Protein AF-A0A225UY11-F1 (afdb_monomer)

Secondary structure (DSSP, 8-state):
-PPTT--TT-EEEESSS-EEEEEEE-SSSEEEE-----SS---SEEEGGGEEE---PPPP----------------PPPP--------TT----S---EEEEEE-SSSSPEEEEEE-

Radius of gyration: 26.61 Å; Cα contacts (8 Å, |Δi|>4): 126; chains: 1; bounding box: 57×40×58 Å

Foldseek 3Di:
DADPQDDAQFWKDAVPPDIWGFHADDDSFWTFTDDDPDPDDDDRIDTCVRIDRDDPPDPPPPPPDPPPPPVPPPCPPDPDPPPDPPPDVPDDDDPDFPDWDWDQDPVDRDIDIDTRD

Nearest PDB structures (foldseek):
  8a3w-assembly1_K  TM=7.717E-01  e=2.836E-01  Leishmania major strain Friedlin
  8rxx-assembly1_LK  TM=7.306E-01  e=4.056E-01  Leishmania major strain Friedlin
  8a98-assembly1_K  TM=7.702E-01  e=6.936E-01  Leishmania major strain Friedlin
  8c3a-assembly2_BH  TM=6.765E-01  e=3.195E-01  Candida albicans
  5t5h-assembly1_P  TM=7.107E-01  e=7.362E-01  Trypanosoma cruzi

Structure (mmCIF, N/CA/C/O backbone):
data_AF-A0A225UY11-F1
#
_entry.id   AF-A0A225UY11-F1
#
loop_
_atom_site.group_PDB
_atom_site.id
_atom_site.type_symbol
_atom_site.label_atom_id
_atom_site.label_alt_id
_atom_site.label_comp_id
_atom_site.label_asym_id
_atom_site.label_entity_id
_atom_site.label_seq_id
_atom_site.pdbx_PDB_ins_code
_atom_site.Cartn_x
_atom_site.Cartn_y
_atom_site.Cartn_z
_atom_site.occupancy
_atom_site.B_iso_or_equiv
_atom_site.auth_seq_id
_atom_site.auth_comp_id
_atom_site.auth_asym_id
_atom_site.auth_atom_id
_atom_site.pdbx_PDB_model_num
ATOM 1 N N . ARG A 1 1 ? 8.018 -20.037 -5.633 1.00 60.44 1 ARG A N 1
ATOM 2 C CA . ARG A 1 1 ? 8.402 -19.239 -6.817 1.00 60.44 1 ARG A CA 1
ATOM 3 C C . ARG A 1 1 ? 7.715 -17.881 -6.747 1.00 60.44 1 ARG A C 1
ATOM 5 O O . ARG A 1 1 ? 6.495 -17.816 -6.863 1.00 60.44 1 ARG A O 1
ATOM 12 N N . VAL A 1 2 ? 8.502 -16.811 -6.608 1.00 62.44 2 VAL A N 1
ATOM 13 C CA . VAL A 1 2 ? 8.013 -15.428 -6.530 1.00 62.44 2 VAL A CA 1
AT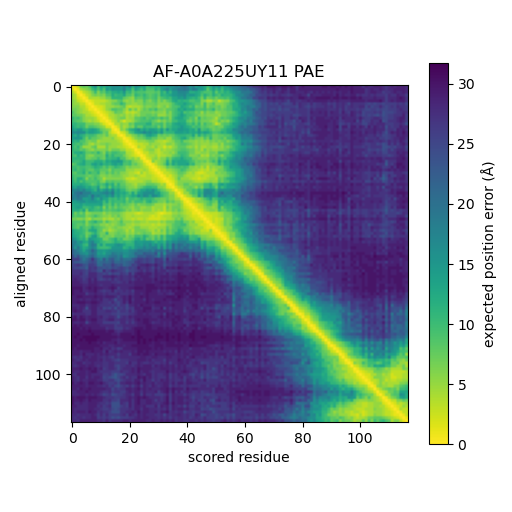OM 14 C C . VAL A 1 2 ? 7.251 -15.071 -7.811 1.00 62.44 2 VAL A C 1
ATOM 16 O O . VAL A 1 2 ? 7.686 -15.401 -8.916 1.00 62.44 2 VAL A O 1
ATOM 19 N N . LYS A 1 3 ? 6.096 -14.410 -7.669 1.00 65.88 3 LYS A N 1
ATOM 20 C CA . LYS A 1 3 ? 5.251 -13.979 -8.794 1.00 65.88 3 LYS A CA 1
ATOM 21 C C . LYS A 1 3 ? 6.043 -13.073 -9.751 1.00 65.88 3 LYS A C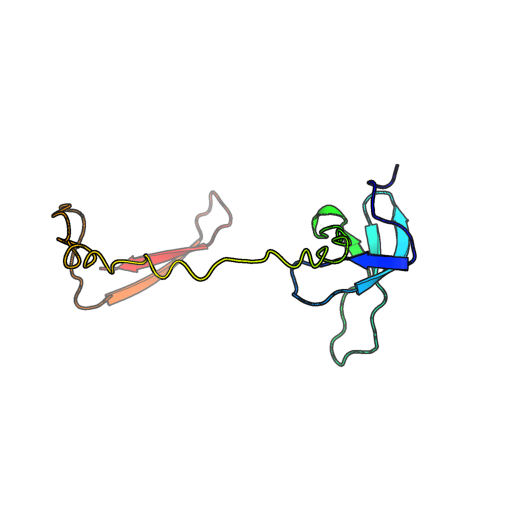 1
ATOM 23 O O . LYS A 1 3 ? 6.750 -12.168 -9.308 1.00 65.88 3 LYS A O 1
ATOM 28 N N . ALA A 1 4 ? 5.901 -13.288 -11.061 1.00 67.19 4 ALA A N 1
ATOM 29 C CA . ALA A 1 4 ? 6.600 -12.503 -12.080 1.00 67.19 4 ALA A CA 1
ATOM 30 C C . ALA A 1 4 ? 6.341 -10.990 -11.907 1.00 67.19 4 ALA A C 1
ATOM 32 O O . ALA A 1 4 ? 5.202 -10.565 -11.700 1.00 67.19 4 ALA A O 1
ATOM 33 N N . GLY A 1 5 ? 7.406 -10.181 -11.971 1.00 70.06 5 GLY A N 1
ATOM 34 C CA . GLY A 1 5 ? 7.345 -8.721 -11.809 1.00 70.06 5 GLY A CA 1
ATOM 35 C C . GLY A 1 5 ? 7.700 -8.188 -10.413 1.00 70.06 5 GLY A C 1
ATOM 36 O O . GLY A 1 5 ? 7.792 -6.971 -10.248 1.00 70.06 5 GLY A O 1
ATOM 37 N N . PHE A 1 6 ? 7.955 -9.063 -9.436 1.00 70.94 6 PHE A N 1
ATOM 38 C CA . PHE A 1 6 ? 8.360 -8.699 -8.076 1.00 70.94 6 PHE A CA 1
ATOM 39 C C . PHE A 1 6 ? 9.830 -9.067 -7.843 1.00 70.94 6 PHE A C 1
ATOM 41 O O . PHE A 1 6 ? 10.148 -10.136 -7.339 1.00 70.94 6 PHE A O 1
ATOM 48 N N . GLU A 1 7 ? 10.733 -8.167 -8.229 1.00 79.19 7 GLU A N 1
ATOM 49 C CA . GLU A 1 7 ? 12.184 -8.328 -8.064 1.00 79.19 7 GLU A CA 1
ATOM 50 C C . GLU A 1 7 ? 12.754 -7.191 -7.213 1.00 79.19 7 GLU A C 1
ATOM 52 O O . GLU A 1 7 ? 12.227 -6.071 -7.204 1.00 79.19 7 GLU A O 1
ATOM 57 N N . LYS A 1 8 ? 13.861 -7.464 -6.517 1.00 77.50 8 LYS A N 1
ATOM 58 C CA . LYS A 1 8 ? 14.600 -6.452 -5.756 1.00 77.50 8 LYS A CA 1
ATOM 59 C C . LYS A 1 8 ? 14.913 -5.248 -6.654 1.00 77.50 8 LYS A C 1
ATOM 61 O O . LYS A 1 8 ? 15.413 -5.401 -7.762 1.00 77.50 8 LYS A O 1
ATOM 66 N N . GLY A 1 9 ? 14.592 -4.041 -6.186 1.00 75.25 9 GLY A N 1
ATOM 67 C CA . GLY A 1 9 ? 14.798 -2.800 -6.940 1.00 75.25 9 GLY A CA 1
ATOM 68 C C . GLY A 1 9 ? 13.656 -2.381 -7.878 1.00 75.25 9 GLY A C 1
ATOM 69 O O . GLY A 1 9 ? 13.647 -1.224 -8.307 1.00 75.25 9 GLY A O 1
ATOM 70 N N . LYS A 1 10 ? 12.651 -3.230 -8.148 1.00 74.75 10 LYS A N 1
ATOM 71 C CA . LYS A 1 10 ? 11.471 -2.817 -8.930 1.00 74.75 10 LYS A CA 1
ATOM 72 C C . LYS A 1 10 ? 10.574 -1.864 -8.141 1.00 74.75 10 LYS A C 1
ATOM 74 O O . LYS A 1 10 ? 10.491 -1.901 -6.910 1.00 74.75 10 LYS A O 1
ATOM 79 N N . SER A 1 11 ? 9.919 -0.975 -8.887 1.00 72.06 11 SER A N 1
ATOM 80 C CA . SER A 1 11 ? 8.975 0.009 -8.353 1.00 72.06 11 SER A CA 1
ATOM 81 C C . SER A 1 11 ? 7.561 -0.549 -8.414 1.00 72.06 11 SER A C 1
ATOM 83 O O . SER A 1 11 ? 7.166 -1.094 -9.439 1.00 72.06 11 SER A O 1
ATOM 85 N N . ILE A 1 12 ? 6.795 -0.409 -7.341 1.00 73.75 12 ILE A N 1
ATOM 86 C CA . ILE A 1 12 ? 5.483 -1.040 -7.192 1.00 73.75 12 ILE A CA 1
ATOM 87 C C . ILE A 1 12 ? 4.507 -0.056 -6.552 1.00 73.75 12 ILE A C 1
ATOM 89 O O . ILE A 1 12 ? 4.903 0.779 -5.733 1.00 73.75 12 ILE A O 1
ATOM 93 N N . TRP A 1 13 ? 3.233 -0.168 -6.929 1.00 72.44 13 TRP A N 1
ATOM 94 C CA . TRP A 1 13 ? 2.141 0.569 -6.305 1.00 72.44 13 TRP A CA 1
ATOM 95 C C . TRP A 1 13 ? 1.506 -0.252 -5.186 1.00 72.44 13 TRP A C 1
ATOM 97 O O . TRP A 1 13 ? 1.163 -1.423 -5.364 1.00 72.44 13 TRP A O 1
ATOM 107 N N . LEU A 1 14 ? 1.333 0.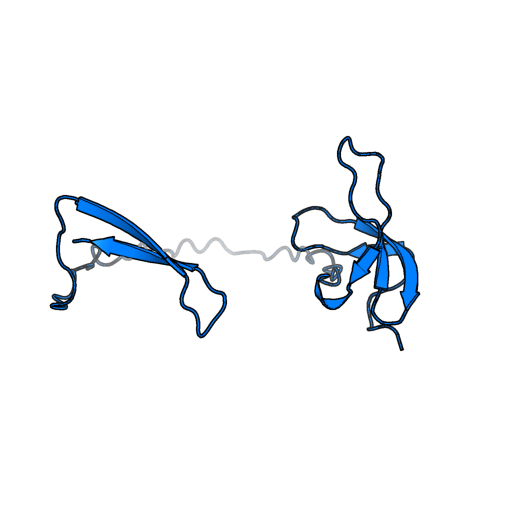392 -4.036 1.00 70.81 14 LEU A N 1
ATOM 108 C CA . LEU A 1 14 ? 0.347 -0.022 -3.046 1.00 70.81 14 LEU A CA 1
ATOM 109 C C . LEU A 1 14 ? -0.983 0.656 -3.415 1.00 70.81 14 LEU A C 1
ATOM 111 O O . LEU A 1 14 ? -0.987 1.586 -4.209 1.00 70.81 14 LEU A O 1
ATOM 115 N N . TYR A 1 15 ? -2.108 0.244 -2.833 1.00 60.59 15 TYR A N 1
ATOM 116 C CA . TYR A 1 15 ? -3.400 0.938 -2.996 1.00 60.59 15 TYR A CA 1
ATOM 117 C C . TYR A 1 15 ? -3.344 2.453 -2.672 1.00 60.59 15 TYR A C 1
ATOM 119 O O . TYR A 1 15 ? -4.205 3.225 -3.071 1.00 60.59 15 TYR A O 1
ATOM 127 N N . ILE A 1 16 ? -2.293 2.892 -1.977 1.00 64.00 16 ILE A N 1
ATOM 128 C CA . ILE A 1 16 ? -1.955 4.300 -1.771 1.00 64.00 16 ILE A CA 1
ATOM 129 C C . ILE A 1 16 ? -1.260 4.830 -3.039 1.00 64.00 16 ILE A C 1
ATOM 131 O O . ILE A 1 16 ? -0.321 4.175 -3.495 1.00 64.00 16 ILE A O 1
ATOM 135 N N . PRO A 1 17 ? -1.604 6.027 -3.558 1.00 56.84 17 PRO A N 1
ATOM 136 C CA . PRO A 1 17 ? -1.029 6.628 -4.773 1.00 56.84 17 PRO A CA 1
ATOM 137 C C . PRO A 1 17 ? 0.443 7.064 -4.620 1.00 56.84 17 PRO A C 1
ATOM 139 O O . PRO A 1 17 ? 0.894 8.045 -5.205 1.00 56.84 17 PRO A O 1
ATOM 142 N N . LYS A 1 18 ? 1.246 6.317 -3.863 1.00 68.06 18 LYS A N 1
ATOM 143 C CA . LYS A 1 18 ? 2.679 6.508 -3.689 1.00 68.06 18 LYS A CA 1
ATOM 144 C C . LYS A 1 18 ? 3.406 5.251 -4.159 1.00 68.06 18 LYS A C 1
ATOM 146 O O . LYS A 1 18 ? 3.113 4.143 -3.715 1.00 68.06 18 LYS A O 1
ATOM 151 N N . ALA A 1 19 ? 4.355 5.430 -5.073 1.00 68.56 19 ALA A N 1
ATOM 152 C CA . ALA A 1 19 ? 5.198 4.348 -5.565 1.00 68.56 19 ALA A CA 1
ATOM 153 C C . ALA A 1 19 ? 6.338 4.061 -4.579 1.00 68.56 19 ALA A C 1
ATOM 155 O O . ALA A 1 19 ? 6.937 4.981 -4.017 1.00 68.56 19 ALA A O 1
ATOM 156 N N . PHE A 1 20 ? 6.678 2.785 -4.412 1.00 74.19 20 PHE A N 1
ATOM 157 C CA . PHE A 1 20 ? 7.762 2.351 -3.533 1.00 74.19 20 PHE A CA 1
ATOM 158 C C . PHE A 1 20 ? 8.704 1.379 -4.237 1.00 74.19 20 PHE A C 1
ATOM 160 O O . PHE A 1 20 ? 8.324 0.741 -5.215 1.00 74.19 20 PHE A O 1
ATOM 167 N N . ARG A 1 21 ? 9.934 1.258 -3.725 1.00 77.75 21 ARG A N 1
ATOM 168 C CA . ARG A 1 21 ? 10.933 0.298 -4.217 1.00 77.75 21 ARG A CA 1
ATOM 169 C C . ARG A 1 21 ? 11.015 -0.913 -3.291 1.00 77.75 21 ARG A C 1
ATOM 171 O O . ARG A 1 21 ? 10.995 -0.742 -2.069 1.00 77.75 21 ARG A O 1
ATOM 178 N N . ILE A 1 22 ? 11.128 -2.106 -3.873 1.00 80.62 22 ILE A N 1
ATOM 179 C CA . ILE A 1 22 ? 11.406 -3.337 -3.120 1.00 80.62 22 ILE A CA 1
ATOM 180 C C . ILE A 1 22 ? 12.858 -3.316 -2.652 1.00 80.62 22 ILE A C 1
ATOM 182 O O . ILE A 1 22 ? 13.766 -3.109 -3.460 1.00 80.62 22 ILE A O 1
ATOM 186 N N . GLU A 1 23 ? 13.069 -3.555 -1.363 1.00 79.12 23 GLU A N 1
ATOM 187 C CA . GLU A 1 23 ? 14.399 -3.666 -0.772 1.00 79.12 23 GLU A CA 1
ATOM 188 C C . GLU A 1 23 ? 14.818 -5.127 -0.592 1.00 79.12 23 GLU A C 1
ATOM 190 O O . GLU A 1 23 ? 15.914 -5.511 -0.999 1.00 79.12 23 GLU A O 1
ATOM 195 N N . GLU A 1 24 ? 13.931 -5.943 -0.029 1.00 79.56 24 GLU A N 1
ATOM 196 C CA . GLU A 1 24 ? 14.194 -7.347 0.279 1.00 79.56 24 GLU A CA 1
ATOM 197 C C . GLU A 1 24 ? 12.930 -8.182 0.060 1.00 79.56 24 GLU A C 1
ATOM 199 O O . GLU A 1 24 ? 11.814 -7.702 0.266 1.00 79.56 24 GLU A O 1
ATOM 204 N N . ILE A 1 25 ? 13.099 -9.422 -0.391 1.00 76.19 25 ILE A N 1
ATOM 205 C CA . ILE A 1 25 ? 12.016 -10.391 -0.574 1.00 76.19 25 ILE A CA 1
ATOM 206 C C . ILE A 1 25 ? 12.329 -11.541 0.373 1.00 76.19 25 ILE A C 1
ATOM 208 O O . ILE A 1 25 ? 13.395 -12.136 0.257 1.00 76.19 25 ILE A O 1
ATOM 212 N N . TRP A 1 26 ? 11.436 -11.806 1.325 1.00 70.56 26 TRP A N 1
ATOM 213 C CA . TRP A 1 26 ? 11.637 -12.871 2.311 1.00 70.56 26 TRP A CA 1
ATOM 214 C C . TRP A 1 26 ? 11.028 -14.192 1.842 1.00 70.56 26 TRP A C 1
ATOM 216 O O . TRP A 1 26 ? 11.605 -15.252 2.043 1.00 70.56 26 TRP A O 1
ATOM 226 N N . ASP A 1 27 ? 9.858 -14.117 1.209 1.00 74.25 27 ASP A N 1
ATOM 227 C CA . ASP A 1 27 ? 9.084 -15.274 0.766 1.00 74.25 27 ASP A CA 1
ATOM 228 C C . ASP A 1 27 ? 8.302 -14.922 -0.509 1.00 74.25 27 ASP A C 1
ATOM 230 O O . ASP A 1 27 ? 8.184 -13.747 -0.874 1.00 74.25 27 ASP A O 1
ATOM 234 N N . ASP A 1 28 ? 7.694 -15.920 -1.145 1.00 74.81 28 ASP A N 1
ATOM 235 C CA . ASP A 1 28 ? 6.838 -15.785 -2.328 1.00 74.81 28 ASP A CA 1
ATOM 236 C C . ASP A 1 28 ? 5.655 -14.818 -2.129 1.00 74.81 28 ASP A C 1
ATOM 238 O O . ASP A 1 28 ? 5.034 -14.390 -3.106 1.00 74.81 28 ASP A O 1
ATOM 242 N N . PHE A 1 29 ? 5.349 -14.455 -0.876 1.00 71.50 29 PHE A N 1
ATOM 243 C CA . PHE A 1 29 ? 4.200 -13.636 -0.490 1.00 71.50 29 PHE A CA 1
ATOM 244 C C . PHE A 1 29 ? 4.545 -12.344 0.257 1.00 71.50 29 PHE A C 1
ATOM 246 O O . PHE A 1 29 ? 3.690 -11.456 0.335 1.00 71.50 29 PHE A O 1
ATOM 253 N N . ARG A 1 30 ? 5.757 -12.204 0.811 1.00 79.31 30 ARG A N 1
ATOM 254 C CA . ARG A 1 30 ? 6.131 -11.077 1.683 1.00 79.31 30 ARG A CA 1
ATOM 255 C C . ARG A 1 30 ? 7.362 -10.350 1.163 1.00 79.31 30 ARG A C 1
ATOM 257 O O . ARG A 1 30 ? 8.427 -10.944 1.004 1.00 79.31 30 ARG A O 1
ATOM 264 N N . LEU A 1 31 ? 7.225 -9.036 0.988 1.00 82.38 31 LEU A N 1
ATOM 265 C CA . LEU A 1 31 ? 8.341 -8.162 0.635 1.00 82.38 31 LEU A CA 1
ATOM 266 C C . LEU A 1 31 ? 8.542 -7.050 1.659 1.00 82.38 31 LEU A C 1
ATOM 268 O O . LEU A 1 31 ? 7.574 -6.532 2.225 1.00 82.38 31 LEU A O 1
ATOM 272 N N . ARG A 1 32 ? 9.806 -6.660 1.839 1.00 81.62 32 ARG A N 1
ATOM 273 C CA . ARG A 1 32 ? 10.222 -5.462 2.558 1.00 81.62 32 ARG A CA 1
ATOM 274 C C . ARG A 1 32 ? 10.311 -4.284 1.599 1.00 81.62 32 ARG A C 1
ATOM 276 O O . ARG A 1 32 ? 11.018 -4.307 0.586 1.00 81.62 32 ARG A O 1
ATOM 283 N N . ARG A 1 33 ? 9.573 -3.233 1.922 1.00 80.81 33 ARG A N 1
ATOM 284 C CA . ARG A 1 33 ? 9.511 -1.989 1.164 1.00 80.81 33 ARG A CA 1
ATOM 285 C C . ARG A 1 33 ? 10.535 -1.004 1.706 1.00 80.81 33 ARG A C 1
ATOM 287 O O . ARG A 1 33 ? 10.600 -0.801 2.914 1.00 80.81 33 ARG A O 1
ATOM 294 N N . LYS A 1 34 ? 11.244 -0.298 0.822 1.00 79.19 34 LYS A N 1
ATOM 295 C CA . LYS A 1 34 ? 12.111 0.807 1.241 1.00 79.19 34 LYS A CA 1
ATOM 296 C C . LYS A 1 34 ? 11.251 1.963 1.763 1.00 79.19 34 LYS A C 1
ATOM 298 O O . LYS A 1 34 ? 10.583 2.646 0.981 1.00 79.19 34 LYS A O 1
ATOM 303 N N . VAL A 1 35 ? 11.247 2.171 3.076 1.00 72.06 35 VAL A N 1
ATOM 304 C CA . VAL A 1 35 ? 10.583 3.305 3.731 1.00 72.06 35 VAL A CA 1
ATOM 305 C C . VAL A 1 35 ? 11.602 4.441 3.818 1.00 72.06 35 VAL A C 1
ATOM 307 O O . VAL A 1 35 ? 12.654 4.287 4.427 1.00 72.06 35 VAL A O 1
ATOM 310 N N . LYS A 1 36 ? 11.330 5.577 3.163 1.00 69.75 36 LYS A N 1
ATOM 311 C CA . LYS A 1 36 ? 12.041 6.819 3.506 1.00 69.75 36 LYS A CA 1
ATOM 312 C C . LYS A 1 36 ? 11.550 7.237 4.887 1.00 69.75 36 LYS A C 1
ATOM 314 O O . LYS A 1 36 ? 10.345 7.121 5.111 1.00 69.75 36 LYS A O 1
ATOM 319 N N . ALA A 1 37 ? 12.444 7.693 5.768 1.00 60.72 37 ALA A N 1
ATOM 320 C CA . ALA A 1 37 ? 12.067 8.248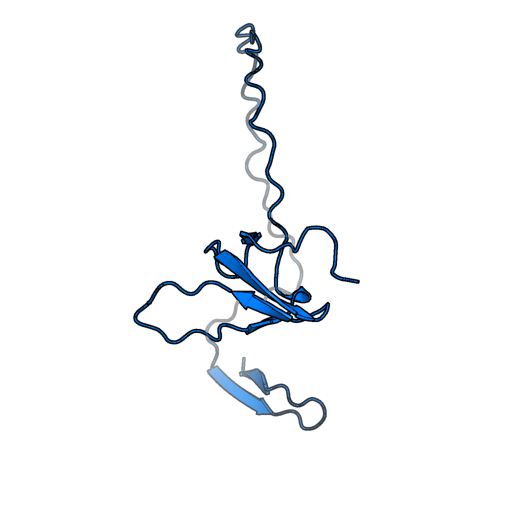 7.066 1.00 60.72 37 ALA A CA 1
ATOM 321 C C . ALA A 1 37 ? 10.954 9.277 6.835 1.00 60.72 37 ALA A C 1
ATOM 323 O O . ALA A 1 37 ? 11.156 10.298 6.186 1.00 60.72 37 ALA A O 1
ATOM 324 N N . THR A 1 38 ? 9.745 8.885 7.205 1.00 63.78 38 THR A N 1
ATOM 325 C CA . THR A 1 38 ? 8.535 9.691 7.114 1.00 63.78 38 THR A CA 1
ATOM 326 C C . THR A 1 38 ? 8.076 9.830 8.554 1.00 63.78 38 THR A C 1
ATOM 328 O O . THR A 1 38 ? 8.268 8.894 9.330 1.00 63.78 38 THR A O 1
ATOM 331 N N . ASP A 1 39 ? 7.433 10.940 8.895 1.00 68.75 39 ASP A N 1
ATOM 332 C CA . ASP A 1 39 ? 6.967 11.230 10.262 1.00 68.75 39 ASP A CA 1
ATOM 333 C C . ASP A 1 39 ? 5.928 10.215 10.789 1.00 68.75 39 ASP A C 1
ATOM 335 O O . ASP A 1 39 ? 5.526 10.251 11.948 1.00 68.75 39 ASP A O 1
ATOM 339 N N . TYR A 1 40 ? 5.523 9.260 9.945 1.00 64.56 40 TYR A N 1
ATOM 340 C CA . TYR A 1 40 ? 4.659 8.138 10.275 1.00 64.56 40 TYR A CA 1
ATOM 341 C C . TYR A 1 40 ? 5.417 6.812 10.166 1.00 64.56 40 TYR A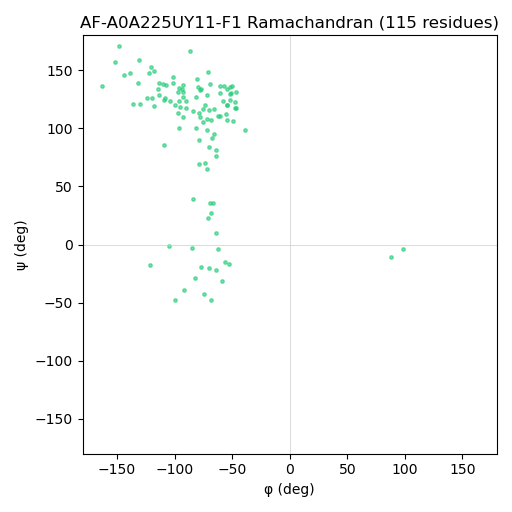 C 1
ATOM 343 O O . TYR A 1 40 ? 5.999 6.491 9.124 1.00 64.56 40 TYR A O 1
ATOM 351 N N . SER A 1 41 ? 5.340 5.999 11.222 1.00 69.00 41 SER A N 1
ATOM 352 C CA . SER A 1 41 ? 5.823 4.617 11.200 1.00 69.00 41 SER A CA 1
ATOM 353 C C . SER A 1 41 ? 4.910 3.770 10.316 1.00 69.00 41 SER A C 1
ATOM 355 O O . SER A 1 41 ? 3.723 3.602 10.598 1.00 69.00 41 SER A O 1
ATOM 357 N N . VAL A 1 42 ? 5.452 3.245 9.217 1.00 71.00 42 VAL A N 1
ATOM 358 C CA . VAL A 1 42 ? 4.715 2.372 8.299 1.00 71.00 42 VAL A CA 1
ATOM 359 C C . VAL A 1 42 ? 5.333 0.989 8.342 1.00 71.00 42 VAL A C 1
ATOM 361 O O . VAL A 1 42 ? 6.552 0.865 8.234 1.00 71.00 42 VAL A O 1
ATOM 364 N N . ASN A 1 43 ? 4.497 -0.050 8.436 1.00 76.56 43 ASN A N 1
ATOM 365 C CA . ASN A 1 43 ? 4.975 -1.428 8.418 1.00 76.56 43 ASN A CA 1
ATOM 366 C C . ASN A 1 43 ? 5.826 -1.671 7.153 1.00 76.56 43 ASN A C 1
ATOM 368 O O . ASN A 1 43 ? 5.323 -1.484 6.036 1.00 76.56 43 ASN A O 1
ATOM 372 N N . PRO A 1 44 ? 7.106 -2.056 7.301 1.00 77.75 44 PRO A N 1
ATOM 373 C CA . PRO A 1 44 ? 7.978 -2.289 6.159 1.00 77.75 44 PRO A CA 1
ATOM 374 C C . PRO A 1 44 ? 7.581 -3.550 5.379 1.00 77.75 44 PRO A C 1
ATOM 376 O O . PRO A 1 44 ? 7.924 -3.654 4.202 1.00 77.75 44 PRO A O 1
ATOM 379 N N . TRP A 1 45 ? 6.829 -4.473 5.990 1.00 82.19 45 TRP A N 1
ATOM 380 C CA . TRP A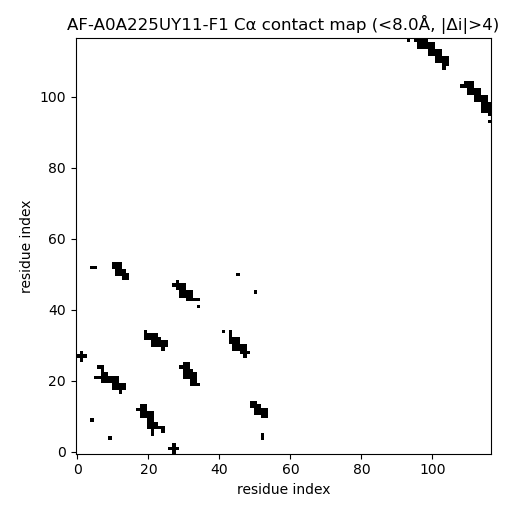 1 45 ? 6.399 -5.729 5.380 1.00 82.19 45 TRP A CA 1
ATOM 381 C C . TRP A 1 45 ? 5.029 -5.614 4.717 1.00 82.19 45 TRP A C 1
ATOM 383 O O . TRP A 1 45 ? 4.043 -5.223 5.344 1.00 82.19 45 TRP A O 1
ATOM 393 N N . VAL A 1 46 ? 4.951 -6.007 3.446 1.00 82.38 46 VAL A N 1
ATOM 394 C CA . VAL A 1 46 ? 3.714 -5.963 2.659 1.00 82.38 46 VAL A CA 1
ATOM 395 C C . VAL A 1 46 ? 3.487 -7.285 1.931 1.00 82.38 46 VAL A C 1
ATOM 397 O O . VAL A 1 46 ? 4.417 -7.879 1.385 1.00 82.38 46 VAL A O 1
ATOM 400 N N . HIS A 1 47 ? 2.227 -7.728 1.913 1.00 83.56 47 HIS A N 1
ATOM 401 C CA . HIS A 1 47 ? 1.799 -8.908 1.167 1.00 83.56 47 HIS A CA 1
ATOM 402 C C . HIS A 1 47 ? 1.674 -8.609 -0.334 1.00 83.56 47 HIS A C 1
ATOM 404 O O . HIS A 1 47 ? 1.038 -7.621 -0.713 1.00 83.56 47 HIS A O 1
ATOM 410 N N . ILE A 1 48 ? 2.201 -9.488 -1.188 1.00 76.31 48 ILE A N 1
ATOM 411 C CA . ILE A 1 48 ? 2.248 -9.302 -2.650 1.00 76.31 48 ILE A CA 1
ATOM 412 C C . ILE A 1 48 ? 0.853 -9.122 -3.270 1.00 76.31 48 ILE A C 1
ATOM 414 O O . ILE A 1 48 ? 0.699 -8.337 -4.201 1.00 76.31 48 ILE A O 1
ATOM 418 N N . SER A 1 49 ? -0.200 -9.736 -2.718 1.00 78.19 49 SER A N 1
ATOM 419 C CA . SER A 1 49 ? -1.577 -9.545 -3.222 1.00 78.19 49 SER A CA 1
ATOM 420 C C . SER A 1 49 ? -2.115 -8.118 -3.079 1.00 78.19 49 SER A C 1
ATOM 422 O O . SER A 1 49 ? -3.044 -7.749 -3.789 1.00 78.19 49 SER A O 1
ATOM 424 N N . ARG A 1 50 ? -1.560 -7.310 -2.167 1.00 77.00 50 ARG A N 1
ATOM 425 C CA . ARG A 1 50 ? -1.957 -5.899 -1.992 1.00 77.00 50 ARG A CA 1
ATOM 426 C C . ARG A 1 50 ? -1.220 -4.961 -2.945 1.00 77.00 50 ARG A C 1
ATOM 428 O O . ARG A 1 50 ? -1.455 -3.754 -2.925 1.00 77.00 50 ARG A O 1
ATOM 435 N N . LEU A 1 51 ? -0.302 -5.504 -3.736 1.00 76.75 51 LEU A N 1
ATOM 436 C CA . LEU A 1 51 ? 0.595 -4.755 -4.590 1.00 76.75 51 LEU A CA 1
ATOM 437 C C . LEU A 1 51 ? 0.239 -4.967 -6.057 1.00 76.75 51 LEU A C 1
ATOM 439 O O . LEU A 1 51 ? -0.020 -6.089 -6.495 1.00 76.75 51 LEU A O 1
ATOM 443 N N . LYS A 1 52 ? 0.271 -3.883 -6.834 1.00 73.38 52 LYS A N 1
ATOM 444 C CA . LYS A 1 52 ? 0.124 -3.953 -8.289 1.00 73.38 52 LYS A CA 1
ATOM 445 C C . LYS A 1 52 ? 1.490 -3.763 -8.953 1.00 73.38 52 LYS A C 1
ATOM 447 O O . LYS A 1 52 ? 2.139 -2.741 -8.690 1.00 73.38 52 LYS A O 1
ATOM 452 N N . PRO A 1 53 ? 1.947 -4.719 -9.790 1.00 68.88 53 PRO A N 1
ATOM 453 C CA . PRO A 1 53 ? 3.202 -4.568 -10.508 1.00 68.88 53 PRO A CA 1
ATOM 454 C C . PRO A 1 53 ? 3.097 -3.335 -11.401 1.00 68.88 53 PRO A C 1
ATOM 456 O O . PRO A 1 53 ? 2.114 -3.150 -12.122 1.00 68.88 53 PRO A O 1
ATOM 459 N N . ARG A 1 54 ? 4.096 -2.455 -11.323 1.00 66.06 54 ARG A N 1
ATOM 460 C CA . ARG A 1 54 ? 4.145 -1.292 -12.200 1.00 66.06 54 ARG A CA 1
ATOM 461 C C . ARG A 1 54 ? 4.570 -1.773 -13.578 1.00 66.06 54 ARG A C 1
ATOM 463 O O . ARG A 1 54 ? 5.741 -2.069 -13.799 1.00 66.06 54 ARG A O 1
ATOM 470 N N . VAL A 1 55 ? 3.615 -1.827 -14.496 1.00 63.75 55 VAL A N 1
ATOM 471 C CA . VAL A 1 55 ? 3.914 -1.938 -15.921 1.00 63.75 55 VAL A CA 1
ATOM 472 C C . VAL A 1 55 ? 4.616 -0.641 -16.313 1.00 63.75 55 VAL A C 1
ATOM 474 O O . VAL A 1 55 ? 4.065 0.451 -16.155 1.00 63.75 55 VAL A O 1
ATOM 477 N N . VAL A 1 56 ? 5.872 -0.746 -16.741 1.00 60.97 56 VAL A N 1
ATOM 478 C CA . VAL A 1 56 ? 6.541 0.364 -17.415 1.00 60.97 56 VAL A CA 1
ATOM 479 C C . VAL A 1 56 ? 5.874 0.445 -18.778 1.00 60.97 56 VAL A C 1
ATOM 481 O O . VAL A 1 56 ? 6.153 -0.369 -19.651 1.00 60.97 56 VAL A O 1
ATOM 484 N N . LEU A 1 57 ? 4.919 1.364 -18.924 1.00 59.81 57 LEU A N 1
ATOM 485 C CA . LEU A 1 57 ? 4.392 1.705 -20.237 1.00 59.81 57 LEU A CA 1
ATOM 486 C C . LEU A 1 57 ? 5.583 2.175 -21.078 1.00 59.81 57 LEU A C 1
ATOM 488 O O . LEU A 1 57 ? 6.302 3.092 -20.664 1.00 59.81 57 LEU A O 1
ATOM 492 N N . THR A 1 58 ? 5.818 1.530 -22.220 1.00 58.81 58 THR A N 1
ATOM 493 C CA . THR A 1 58 ? 6.727 2.055 -23.242 1.00 58.81 58 THR A CA 1
ATOM 494 C C . THR A 1 58 ? 6.288 3.486 -23.539 1.00 58.81 58 THR A C 1
ATOM 496 O O . THR A 1 58 ? 5.086 3.757 -23.600 1.00 58.81 58 THR A O 1
ATOM 499 N N . LYS A 1 59 ? 7.241 4.424 -23.634 1.00 62.19 59 LYS A N 1
ATOM 500 C CA . LYS A 1 59 ? 6.939 5.828 -23.955 1.00 62.19 59 LYS A CA 1
ATOM 501 C C . LYS A 1 59 ? 5.984 5.851 -2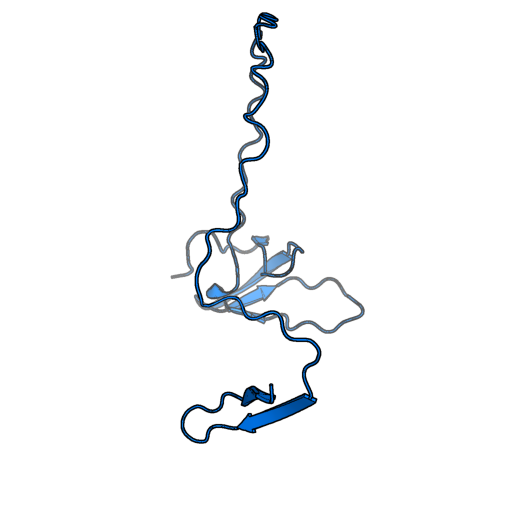5.151 1.00 62.19 59 LYS A C 1
ATOM 503 O O . LYS A 1 59 ? 6.237 5.131 -26.113 1.00 62.19 59 LYS A O 1
ATOM 508 N N . ARG A 1 60 ? 4.892 6.625 -25.056 1.00 59.84 60 ARG A N 1
ATOM 509 C CA . ARG A 1 60 ? 3.964 6.836 -26.177 1.00 59.84 60 ARG A CA 1
ATOM 510 C C . ARG A 1 60 ? 4.812 7.178 -27.399 1.00 59.84 60 ARG A C 1
ATOM 512 O O . ARG A 1 60 ? 5.547 8.160 -27.350 1.00 59.84 60 ARG A O 1
ATOM 519 N N . THR A 1 61 ? 4.764 6.343 -28.432 1.00 53.31 61 THR A N 1
ATOM 520 C CA . THR A 1 61 ? 5.341 6.692 -29.726 1.00 53.31 61 THR A CA 1
ATOM 521 C C . THR A 1 61 ? 4.593 7.934 -30.189 1.00 53.31 61 THR A C 1
ATOM 523 O O . THR A 1 61 ? 3.391 7.863 -30.437 1.00 53.31 61 THR A O 1
ATOM 526 N N . THR A 1 62 ? 5.268 9.081 -30.208 1.00 56.62 62 THR A N 1
ATOM 527 C CA . THR A 1 62 ? 4.752 10.305 -30.820 1.00 56.62 62 THR A CA 1
ATOM 528 C C . THR A 1 62 ? 4.759 10.068 -32.323 1.00 56.62 62 THR A C 1
ATOM 530 O O . THR A 1 62 ? 5.745 10.335 -32.997 1.00 56.62 62 THR A O 1
ATOM 533 N N . ILE A 1 63 ? 3.708 9.429 -32.825 1.00 63.50 63 ILE A N 1
ATOM 534 C CA . ILE A 1 63 ? 3.410 9.432 -34.250 1.00 63.50 63 ILE A CA 1
ATOM 535 C C . ILE A 1 63 ? 2.771 10.798 -34.477 1.00 63.50 63 ILE A C 1
ATOM 537 O O . ILE A 1 63 ? 1.694 11.060 -33.941 1.00 63.50 63 ILE A O 1
ATOM 541 N N . GLU A 1 64 ? 3.474 11.689 -35.171 1.00 62.47 64 GLU A N 1
ATOM 542 C CA . GLU A 1 64 ? 2.868 12.901 -35.718 1.00 62.47 64 GLU A CA 1
ATOM 543 C C . GLU A 1 64 ? 1.878 12.429 -36.783 1.00 62.47 64 GLU A C 1
ATOM 545 O O . GLU A 1 64 ? 2.254 12.045 -37.887 1.00 62.47 64 GLU A O 1
ATOM 550 N N . VAL A 1 65 ? 0.613 12.300 -36.386 1.00 64.81 65 VAL A N 1
ATOM 551 C CA . VAL A 1 65 ? -0.482 12.087 -37.324 1.00 64.81 65 VAL A CA 1
ATOM 552 C C . VAL A 1 65 ? -0.775 13.459 -37.909 1.00 64.81 65 VAL A C 1
ATOM 554 O O . VAL A 1 65 ? -1.196 14.350 -37.173 1.00 64.81 65 VAL A O 1
ATOM 557 N N . ASP A 1 66 ? -0.501 13.628 -39.200 1.00 63.41 66 ASP A N 1
ATOM 558 C CA . ASP A 1 66 ? -0.962 14.779 -39.970 1.00 63.41 66 ASP A CA 1
ATOM 559 C C . ASP A 1 66 ? -2.486 14.660 -40.078 1.00 63.41 66 ASP A C 1
ATOM 561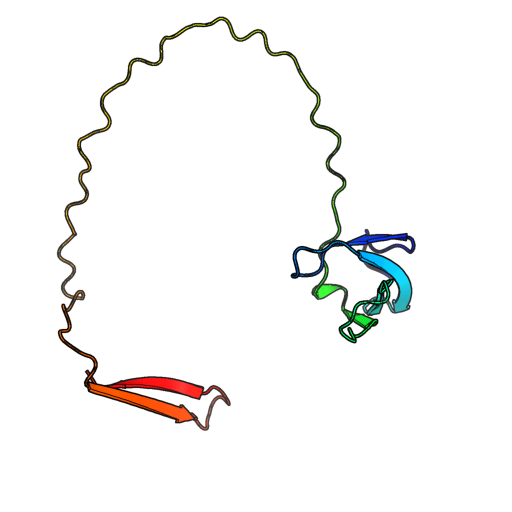 O O . ASP A 1 66 ? -3.021 13.901 -40.887 1.00 63.41 66 ASP A O 1
ATOM 565 N N . VAL A 1 67 ? -3.183 15.277 -39.125 1.00 62.31 67 VAL A N 1
ATOM 566 C CA . VAL A 1 67 ? -4.637 15.384 -39.153 1.00 62.31 67 VAL A CA 1
ATOM 567 C C . VAL A 1 67 ? -4.925 16.557 -40.071 1.00 62.31 67 VAL A C 1
ATOM 569 O O . VAL A 1 67 ? -4.792 17.710 -39.662 1.00 62.31 67 VAL A O 1
ATOM 572 N N . GLU A 1 68 ? -5.275 16.259 -41.322 1.00 63.47 68 GLU A N 1
ATOM 573 C CA . GLU A 1 68 ? -5.910 17.243 -42.190 1.00 63.47 68 GLU A CA 1
ATOM 574 C C . GLU A 1 68 ? -7.107 17.802 -41.415 1.00 63.47 68 GLU A C 1
ATOM 576 O O . GLU A 1 68 ? -7.914 17.043 -40.872 1.00 63.47 68 GLU A O 1
ATOM 581 N N . ASN A 1 69 ? -7.127 19.124 -41.260 1.00 58.47 69 ASN A N 1
ATOM 582 C CA . ASN A 1 69 ? -8.102 19.869 -40.475 1.00 58.47 69 ASN A CA 1
ATOM 583 C C . ASN A 1 69 ? -9.453 19.848 -41.210 1.00 58.47 69 ASN A C 1
ATOM 585 O O . ASN A 1 69 ? -9.897 20.859 -41.748 1.00 58.47 69 ASN A O 1
ATOM 589 N N . ASP A 1 70 ? -10.049 18.663 -41.339 1.00 61.88 70 ASP A N 1
ATOM 590 C CA . ASP A 1 70 ? -11.426 18.513 -41.772 1.00 61.88 70 ASP A CA 1
ATOM 591 C C . ASP A 1 70 ? -12.305 18.816 -40.563 1.00 61.88 70 ASP A C 1
ATOM 593 O O . ASP A 1 70 ? -12.639 17.958 -39.741 1.00 61.88 70 ASP A O 1
ATOM 597 N N . ASP A 1 71 ? -12.635 20.097 -40.451 1.00 59.19 71 ASP A N 1
ATOM 598 C CA . ASP A 1 71 ? -13.486 20.708 -39.432 1.00 59.19 71 ASP A CA 1
ATOM 599 C C . ASP A 1 71 ? -14.957 20.275 -39.565 1.00 59.19 71 ASP A C 1
ATOM 601 O O . ASP A 1 71 ? -15.867 20.990 -39.150 1.00 59.19 71 ASP A O 1
ATOM 605 N N . GLY A 1 72 ? -15.215 19.091 -40.123 1.00 61.09 72 GLY A N 1
ATOM 606 C CA . GLY A 1 72 ? -16.524 18.471 -40.292 1.00 61.09 72 GLY A CA 1
ATOM 607 C C . GLY A 1 72 ? -17.155 17.976 -38.988 1.00 61.09 72 GLY A C 1
ATOM 608 O O . GLY A 1 72 ? -18.027 17.108 -39.016 1.00 61.09 72 GLY A O 1
ATOM 609 N N . PHE A 1 73 ? -16.761 18.524 -37.835 1.00 60.06 73 PHE A N 1
ATOM 610 C CA . PHE A 1 73 ? -17.581 18.455 -36.630 1.00 60.06 73 PHE A CA 1
ATOM 611 C C . PHE A 1 73 ? -18.756 19.420 -36.800 1.00 60.06 73 PHE A C 1
ATOM 613 O O . PHE A 1 73 ? -18.840 20.450 -36.129 1.00 60.06 73 PHE A O 1
ATOM 620 N N . GLU A 1 74 ? -19.691 19.084 -37.693 1.00 65.06 74 GLU A N 1
ATOM 621 C CA . GLU A 1 74 ? -21.034 19.626 -37.564 1.00 65.06 74 GLU A CA 1
ATOM 622 C C . GLU A 1 74 ? -21.517 19.253 -36.166 1.00 65.06 74 GLU A C 1
ATOM 624 O O . GLU A 1 74 ? -21.700 18.080 -35.826 1.00 65.06 74 GLU A O 1
ATOM 629 N N . ALA A 1 75 ? -21.662 20.276 -35.330 1.00 61.75 75 ALA A N 1
ATOM 630 C CA . ALA A 1 75 ? -22.337 20.202 -34.057 1.00 61.75 75 ALA A CA 1
ATOM 631 C C . ALA A 1 75 ? -23.808 19.866 -34.325 1.00 61.75 75 ALA A C 1
ATOM 633 O O . ALA A 1 75 ? -24.679 20.732 -34.260 1.00 61.75 75 ALA A O 1
ATOM 634 N N . ALA A 1 76 ? -24.091 18.602 -34.647 1.00 67.38 76 ALA A N 1
ATOM 635 C CA . ALA A 1 76 ? -25.414 18.046 -34.486 1.00 67.38 76 ALA A CA 1
ATOM 636 C C . ALA A 1 76 ? -25.768 18.298 -33.022 1.00 67.38 76 ALA A C 1
ATOM 638 O O . ALA A 1 76 ? -25.146 17.726 -32.122 1.00 67.38 76 ALA A O 1
ATOM 639 N N . LEU A 1 77 ? -26.673 19.255 -32.800 1.00 64.75 77 LEU A N 1
ATOM 640 C CA . LEU A 1 77 ? -27.172 19.607 -31.481 1.00 64.75 77 LEU A CA 1
ATOM 641 C C . LEU A 1 77 ? -27.505 18.292 -30.781 1.00 64.75 77 LEU A C 1
ATOM 643 O O . LEU A 1 77 ? -28.313 17.510 -31.290 1.00 64.75 77 LEU A O 1
ATOM 647 N N . LEU A 1 78 ? -26.814 18.011 -29.670 1.00 67.50 78 LEU A N 1
ATOM 648 C CA . LEU A 1 78 ? -27.170 16.876 -28.830 1.00 67.50 78 LEU A CA 1
ATOM 649 C C . LEU A 1 78 ? -28.677 16.983 -28.572 1.00 67.50 78 LEU A C 1
ATOM 651 O O . LEU A 1 78 ? -29.150 18.101 -28.341 1.00 67.50 78 LEU A O 1
ATOM 655 N N . PRO A 1 79 ? -29.440 15.878 -28.647 1.00 68.94 79 PRO A N 1
ATOM 656 C CA . PRO A 1 79 ? -30.848 15.933 -28.297 1.00 68.94 79 PRO A CA 1
ATOM 657 C C . PRO A 1 79 ? -30.961 16.588 -26.923 1.00 68.94 79 PRO A C 1
ATOM 659 O O . PRO A 1 79 ? -30.211 16.224 -26.012 1.00 68.94 79 PRO A O 1
ATOM 662 N N . GLU A 1 80 ? -31.839 17.586 -26.807 1.00 65.81 80 GLU A N 1
ATOM 663 C CA . GLU A 1 80 ? -32.108 18.251 -25.536 1.00 65.81 80 GLU A CA 1
ATOM 664 C C . GLU A 1 80 ? -32.331 17.178 -24.474 1.00 65.81 80 GLU A C 1
ATOM 666 O O . GLU A 1 80 ? -33.137 16.259 -24.657 1.00 65.81 80 GLU A O 1
ATOM 671 N N . ASP A 1 81 ? -31.49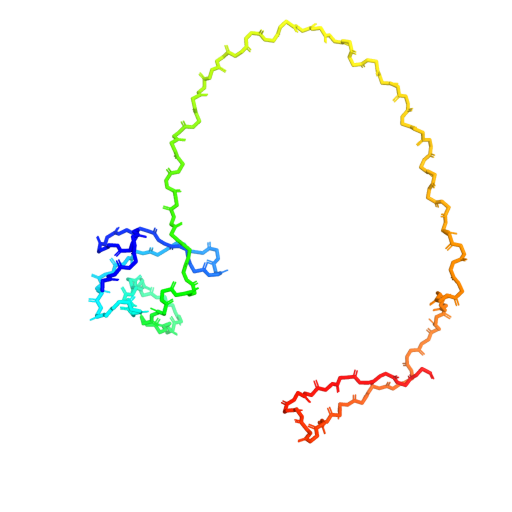9 17.265 -23.436 1.00 66.81 81 ASP A N 1
ATOM 672 C CA . ASP A 1 81 ? -31.283 16.273 -22.393 1.00 66.81 81 ASP A CA 1
ATOM 673 C C . ASP A 1 81 ? -32.600 15.595 -21.992 1.00 66.81 81 ASP A C 1
ATOM 675 O O . ASP A 1 81 ? -33.423 16.136 -21.253 1.00 66.81 81 ASP A O 1
ATOM 679 N N . SER A 1 82 ? -32.842 14.408 -22.552 1.00 67.12 82 SER A N 1
ATOM 680 C CA . SER A 1 82 ? -34.109 13.683 -22.422 1.00 67.12 82 SER A CA 1
ATOM 681 C C . SER A 1 82 ? -34.151 12.873 -21.127 1.00 67.12 82 SER A C 1
ATOM 683 O O . SER A 1 82 ? -34.644 11.744 -21.097 1.00 67.12 82 SER A O 1
ATOM 685 N N . TRP A 1 83 ? -33.627 13.436 -20.038 1.00 66.50 83 TRP A N 1
ATOM 686 C CA . TRP A 1 83 ? -33.682 12.831 -18.714 1.00 66.50 83 TRP A CA 1
ATOM 687 C C . TRP A 1 83 ? -35.065 13.054 -18.096 1.00 66.50 83 TRP A C 1
ATOM 689 O O . TRP A 1 83 ? -35.256 13.815 -17.149 1.00 66.50 83 TRP A O 1
ATOM 699 N N . GLN A 1 84 ? -36.074 12.386 -18.655 1.00 62.69 84 GLN A N 1
ATOM 700 C CA . GLN A 1 84 ? -37.341 12.217 -17.957 1.00 62.69 84 GLN A CA 1
ATOM 701 C C . GLN A 1 84 ? -37.103 11.190 -16.847 1.00 62.69 84 GLN A C 1
ATOM 703 O O . GLN A 1 84 ? -36.708 10.062 -17.160 1.00 62.69 84 GLN A O 1
ATOM 708 N N . PRO A 1 85 ? -37.312 11.531 -15.561 1.00 64.31 85 PRO A N 1
ATOM 709 C CA . PRO A 1 85 ? -37.215 10.538 -14.510 1.00 64.31 85 PRO A CA 1
ATOM 710 C C . PRO A 1 85 ? -38.304 9.507 -14.790 1.00 64.31 85 PRO A C 1
ATOM 712 O O . PRO A 1 85 ? -39.500 9.802 -14.718 1.00 64.31 85 PRO A O 1
ATOM 715 N N . GLY A 1 86 ? -37.893 8.299 -15.178 1.00 63.59 86 GLY A N 1
ATOM 716 C CA . GLY A 1 86 ? -38.814 7.181 -15.271 1.00 63.59 86 GLY A CA 1
ATOM 717 C C . GLY A 1 86 ? -39.496 7.056 -13.916 1.00 63.59 86 GLY A C 1
ATOM 718 O O . GLY A 1 86 ? -38.809 6.913 -12.908 1.00 63.59 86 GLY A O 1
ATOM 719 N N . ARG A 1 87 ? -40.829 7.171 -13.875 1.00 61.81 87 ARG A N 1
ATOM 720 C CA . ARG A 1 87 ? -41.619 6.902 -12.668 1.00 61.81 87 ARG A CA 1
ATOM 721 C C . ARG A 1 87 ? -41.456 5.423 -12.307 1.00 61.81 87 ARG A C 1
ATOM 723 O O . ARG A 1 87 ? -42.298 4.600 -12.653 1.00 61.81 87 ARG A O 1
ATOM 730 N N . SER A 1 88 ? -40.359 5.072 -11.648 1.00 62.56 88 SER A N 1
ATOM 731 C CA . SER A 1 88 ? -40.299 3.891 -10.805 1.00 62.56 88 SER A CA 1
ATOM 732 C C . SER A 1 88 ? -40.924 4.275 -9.467 1.00 62.56 88 SER A C 1
ATOM 734 O O . SER A 1 88 ? -40.555 5.273 -8.850 1.00 62.56 88 SER A O 1
ATOM 736 N N . ASN A 1 89 ? -41.899 3.483 -9.025 1.00 61.19 89 ASN A N 1
ATOM 737 C CA . ASN A 1 89 ? -42.634 3.649 -7.764 1.00 61.19 89 ASN A CA 1
ATOM 738 C C . ASN A 1 89 ? -41.758 3.501 -6.497 1.00 61.19 89 ASN A C 1
ATOM 740 O O . ASN A 1 89 ? -42.290 3.437 -5.393 1.00 61.19 89 ASN A O 1
ATOM 744 N N . ASP A 1 90 ? -40.434 3.450 -6.644 1.00 63.19 90 ASP A N 1
ATOM 745 C CA . ASP A 1 90 ? -39.480 3.141 -5.576 1.00 63.19 90 ASP A CA 1
ATOM 746 C C . ASP A 1 90 ? -38.740 4.397 -5.079 1.00 63.19 90 ASP A C 1
ATOM 748 O O . ASP A 1 90 ? -37.906 4.319 -4.176 1.00 63.19 90 ASP A O 1
ATOM 752 N N . VAL A 1 91 ? -39.019 5.562 -5.677 1.00 62.06 91 VAL A N 1
ATOM 753 C CA . VAL A 1 91 ? -38.429 6.846 -5.286 1.00 62.06 91 VAL A CA 1
ATOM 754 C C . VAL A 1 91 ? -39.396 7.559 -4.347 1.00 62.06 91 VAL A C 1
ATOM 756 O O . VAL A 1 91 ? -40.377 8.157 -4.780 1.00 62.06 91 VAL A O 1
ATOM 759 N N . ALA A 1 92 ? -39.122 7.475 -3.049 1.00 67.00 92 ALA A N 1
ATOM 760 C CA . ALA A 1 92 ? -39.833 8.232 -2.031 1.00 67.00 92 ALA A CA 1
ATOM 761 C C . ALA A 1 92 ? -39.000 9.457 -1.627 1.00 67.00 92 ALA A C 1
ATOM 763 O O . ALA A 1 92 ? -37.862 9.328 -1.169 1.00 67.00 92 ALA A O 1
ATOM 764 N N . GLU A 1 93 ? -39.569 10.646 -1.820 1.00 66.38 93 GLU A N 1
ATOM 765 C CA . GLU A 1 93 ? -39.020 11.901 -1.311 1.00 66.38 93 GLU A CA 1
ATOM 766 C C . GLU A 1 93 ? -39.223 11.928 0.211 1.00 66.38 93 GLU A C 1
ATOM 768 O O . GLU A 1 93 ? -40.349 12.017 0.694 1.00 66.38 93 GLU A O 1
ATOM 773 N N . MET A 1 94 ? -38.138 11.777 0.974 1.00 64.69 94 MET A N 1
ATOM 774 C CA . MET A 1 94 ? -38.175 11.790 2.441 1.00 64.69 94 MET A CA 1
ATOM 775 C C . MET A 1 94 ? -37.816 13.186 2.959 1.00 64.69 94 MET A C 1
ATOM 777 O O . MET A 1 94 ? -36.796 13.740 2.551 1.00 64.69 94 MET A O 1
ATOM 781 N N . GLU A 1 95 ? -38.608 13.737 3.882 1.00 69.00 95 GLU A N 1
ATOM 782 C CA . GLU A 1 95 ? -38.370 15.080 4.442 1.00 69.00 95 GLU A CA 1
ATOM 783 C C . GLU A 1 95 ? -37.198 15.116 5.433 1.00 69.00 95 GLU A C 1
ATOM 785 O O . GLU A 1 95 ? -36.384 16.041 5.405 1.00 69.00 95 GLU A O 1
ATOM 790 N N . LEU A 1 96 ? -37.093 14.118 6.319 1.00 68.00 96 LEU A N 1
ATOM 791 C CA . LEU A 1 96 ? -36.055 14.061 7.347 1.00 68.00 96 LEU A CA 1
ATOM 792 C C . LEU A 1 96 ? -35.925 12.643 7.916 1.00 68.00 96 LEU A C 1
ATOM 794 O O . LEU A 1 96 ? -36.918 12.000 8.235 1.00 68.00 96 LEU A O 1
ATOM 798 N N . ILE A 1 97 ? -34.692 12.171 8.094 1.00 72.75 97 ILE A N 1
ATOM 799 C CA . ILE A 1 97 ? -34.415 10.923 8.817 1.00 72.75 97 ILE A CA 1
ATOM 800 C C . ILE A 1 97 ? -34.597 11.205 10.311 1.00 72.75 97 ILE A C 1
ATOM 802 O O . ILE A 1 97 ? -33.841 12.008 10.860 1.00 72.75 97 ILE A O 1
ATOM 806 N N . GLN A 1 98 ? -35.563 10.544 10.955 1.00 73.06 98 GLN A N 1
ATOM 807 C CA . GLN A 1 98 ? -35.869 10.777 12.370 1.00 73.06 98 GLN A CA 1
ATOM 808 C C . GLN A 1 98 ? -34.746 10.293 13.281 1.00 73.06 98 GLN A C 1
ATOM 810 O O . GLN A 1 98 ? -34.299 11.037 14.147 1.00 73.06 98 GLN A O 1
ATOM 815 N N . ASP A 1 99 ? -34.266 9.067 13.061 1.00 74.25 99 ASP A N 1
ATOM 816 C CA . ASP A 1 99 ? -33.273 8.453 13.936 1.00 74.25 99 ASP A CA 1
ATOM 817 C C . ASP A 1 99 ? -32.382 7.439 13.216 1.00 74.25 99 ASP A C 1
ATOM 819 O O . ASP A 1 99 ? -32.707 6.870 12.171 1.00 74.25 99 ASP A O 1
ATOM 823 N N . VAL A 1 100 ? -31.206 7.210 13.801 1.00 81.62 100 VAL A N 1
ATOM 824 C CA . VAL A 1 100 ? -30.173 6.327 13.258 1.00 81.62 100 VAL A CA 1
ATOM 825 C C . VAL A 1 100 ? -29.703 5.362 14.334 1.00 81.62 100 VAL A C 1
ATOM 827 O O . VAL A 1 100 ? -29.105 5.777 15.328 1.00 81.62 100 VAL A O 1
ATOM 830 N N . GLN A 1 101 ? -29.850 4.063 14.085 1.00 83.38 101 GLN A N 1
ATOM 831 C CA . GLN A 1 101 ? -29.434 3.021 15.016 1.00 83.38 101 GLN A CA 1
ATOM 832 C C . GLN A 1 101 ? -28.280 2.176 14.465 1.00 83.38 101 GLN A C 1
ATOM 834 O O . GLN A 1 101 ? -28.244 1.789 13.297 1.00 83.38 101 GLN A O 1
ATOM 839 N N . TRP A 1 102 ? -27.319 1.852 15.334 1.00 80.50 102 TRP A N 1
ATOM 840 C CA . TRP A 1 102 ? -26.245 0.904 15.037 1.00 80.50 102 TRP A CA 1
ATOM 841 C C . TRP A 1 102 ? -26.596 -0.475 15.586 1.00 80.50 102 TRP A C 1
ATOM 843 O O . TRP A 1 102 ? -26.612 -0.680 16.800 1.00 80.50 102 TRP A O 1
ATOM 853 N N . VAL A 1 103 ? -26.819 -1.441 14.698 1.00 82.50 103 VAL A N 1
ATOM 854 C CA . VAL A 1 103 ? -27.189 -2.810 15.068 1.00 82.50 103 VAL A CA 1
ATOM 855 C C . VAL A 1 103 ? -26.017 -3.751 14.798 1.00 82.50 103 VAL A C 1
ATOM 857 O O . VAL A 1 103 ? -25.456 -3.792 13.701 1.00 82.50 103 VAL A O 1
ATOM 860 N N . LYS A 1 104 ? -25.610 -4.517 15.818 1.00 77.44 104 LYS A N 1
ATOM 861 C CA . LYS A 1 104 ? -24.658 -5.626 15.655 1.00 77.44 104 LYS A CA 1
ATOM 862 C C . LYS A 1 104 ? -25.461 -6.898 15.425 1.00 77.44 104 LYS A C 1
ATOM 864 O O . LYS A 1 104 ? -26.104 -7.383 16.353 1.00 77.44 104 LYS A O 1
ATOM 869 N N . ARG A 1 105 ? -25.425 -7.445 14.213 1.00 75.25 105 ARG A N 1
ATOM 870 C CA . ARG A 1 105 ? -26.051 -8.745 13.948 1.00 75.25 105 ARG A CA 1
ATOM 871 C C . ARG A 1 105 ? -25.130 -9.840 14.491 1.00 75.25 105 ARG A C 1
ATOM 873 O O . ARG A 1 105 ? -23.918 -9.781 14.322 1.00 75.25 105 ARG A O 1
ATOM 880 N N . THR A 1 106 ? -25.684 -10.805 15.216 1.00 70.06 106 THR A N 1
ATOM 881 C CA . THR A 1 106 ? -24.914 -11.868 15.891 1.00 70.06 106 THR A CA 1
ATOM 882 C C . THR A 1 106 ? -24.443 -12.965 14.935 1.00 70.06 106 THR A C 1
ATOM 884 O O . THR A 1 106 ? -23.497 -13.678 15.255 1.00 70.06 106 THR A O 1
ATOM 887 N N . SER A 1 107 ? -25.058 -13.085 13.752 1.00 67.75 107 SER A N 1
ATOM 888 C CA . SER A 1 107 ? -24.746 -14.119 12.753 1.00 67.75 107 SER A CA 1
ATOM 889 C C . SER A 1 107 ? -23.547 -13.790 11.861 1.00 67.75 107 SER A C 1
ATOM 891 O O . SER A 1 107 ? -22.846 -14.681 11.393 1.00 67.75 107 SER A O 1
ATOM 893 N N . ILE A 1 108 ? -23.293 -12.508 11.628 1.00 62.78 108 ILE A N 1
ATOM 894 C CA . ILE A 1 108 ? -22.181 -11.998 10.832 1.00 62.78 108 ILE A CA 1
ATOM 895 C C . ILE A 1 108 ? -21.669 -10.842 11.662 1.00 62.78 108 ILE A C 1
ATOM 897 O O . ILE A 1 108 ? -22.455 -9.946 11.942 1.00 62.78 108 ILE A O 1
ATOM 901 N N . ALA A 1 109 ? -20.403 -10.848 12.079 1.00 71.19 109 ALA A N 1
ATOM 902 C CA . ALA A 1 109 ? -19.804 -9.820 12.942 1.00 71.19 109 ALA A CA 1
ATOM 903 C C . ALA A 1 109 ? -19.680 -8.427 12.265 1.00 71.19 109 ALA A C 1
ATOM 905 O O . ALA A 1 109 ? -18.714 -7.693 12.465 1.00 71.19 109 ALA A O 1
ATOM 906 N N . ILE A 1 110 ? -20.657 -8.074 11.433 1.00 79.81 110 ILE A N 1
ATOM 907 C CA . ILE A 1 110 ? -20.858 -6.839 10.700 1.00 79.81 110 ILE A CA 1
ATOM 908 C C . ILE A 1 110 ? -21.818 -5.973 11.518 1.00 79.81 110 ILE A C 1
ATOM 910 O O . ILE A 1 110 ? -22.841 -6.435 12.029 1.00 79.81 110 ILE A O 1
ATOM 914 N N . ARG A 1 111 ? -21.478 -4.691 11.643 1.00 82.44 111 ARG A N 1
ATOM 915 C CA . ARG A 1 111 ? -22.370 -3.681 12.216 1.00 82.44 111 ARG A CA 1
ATOM 916 C C . ARG A 1 111 ? -23.084 -2.981 11.070 1.00 82.44 111 ARG A C 1
ATOM 918 O O . ARG A 1 111 ? -22.407 -2.447 10.194 1.00 82.44 111 ARG A O 1
ATOM 925 N N . SER A 1 112 ? -24.411 -2.992 11.072 1.00 81.62 112 SER A N 1
ATOM 926 C CA . SER A 1 112 ? -25.231 -2.258 10.109 1.00 81.62 112 SER A CA 1
ATOM 927 C C . SER A 1 112 ? -25.770 -0.979 10.742 1.00 81.62 112 SER A C 1
ATOM 929 O O . SER A 1 112 ? -26.062 -0.936 11.939 1.00 81.62 112 SER A O 1
ATOM 931 N N . ARG A 1 113 ? -25.866 0.072 9.926 1.00 85.31 113 ARG A N 1
ATOM 932 C CA . ARG A 1 113 ? -26.555 1.315 10.268 1.00 85.31 113 ARG A CA 1
ATOM 933 C C . ARG A 1 113 ? -27.967 1.213 9.707 1.00 85.31 113 ARG A C 1
ATOM 935 O O . ARG A 1 113 ? -28.122 1.040 8.502 1.00 85.31 113 ARG A O 1
ATOM 942 N N . GLU A 1 114 ? -28.957 1.259 10.581 1.00 85.81 114 GLU A N 1
ATOM 943 C CA . GLU A 1 114 ? -30.374 1.218 10.232 1.00 85.81 114 GLU A CA 1
ATOM 944 C C . GLU A 1 114 ? -30.956 2.620 10.453 1.00 85.81 114 GLU A C 1
ATOM 946 O O . GLU A 1 114 ? -30.592 3.311 11.409 1.00 85.81 114 GLU A O 1
ATOM 951 N N . TYR A 1 115 ? -31.780 3.066 9.509 1.00 81.12 115 TYR A N 1
ATOM 952 C CA . TYR A 1 115 ? -32.395 4.389 9.505 1.00 81.12 115 TYR A CA 1
ATOM 953 C C . TYR A 1 115 ? -33.880 4.209 9.799 1.00 81.12 115 TYR A C 1
ATOM 955 O O . TYR A 1 115 ? -34.543 3.435 9.109 1.00 81.12 115 TYR A O 1
ATOM 963 N N . LEU A 1 116 ? -34.373 4.890 10.830 1.00 74.69 116 LEU A N 1
ATOM 964 C CA . LEU A 1 116 ? -35.800 5.022 11.081 1.00 74.69 116 LEU A CA 1
ATOM 965 C C . LEU A 1 116 ? -36.290 6.183 10.222 1.00 74.69 116 LEU A C 1
ATOM 967 O O . LEU A 1 116 ? -35.818 7.317 10.356 1.00 74.69 116 LEU A O 1
ATOM 971 N N . ILE A 1 117 ? -37.152 5.828 9.278 1.00 70.44 117 ILE A N 1
ATOM 972 C CA . ILE A 1 117 ? -37.817 6.731 8.346 1.00 70.44 117 ILE A CA 1
ATOM 973 C C . ILE A 1 117 ? -39.192 7.038 8.927 1.00 70.44 117 ILE A C 1
ATOM 975 O O . ILE A 1 117 ? -39.875 6.056 9.301 1.00 70.44 117 ILE A O 1
#

Organism: NCBI:txid4795

Sequence (117 aa):
RVKAGFEKGKSIWLYIPKAFRIEEIWDDFRLRRKVKATDYSVNPWVHISRLKPRVVLTKRTTIEVDVENDDGFEAALLPEDSWQPGRSNDVAEMELIQDVQWVKRTSIAIRSREYLI

Solvent-accessible surface area (backbone atoms only — not comparable to full-atom values): 8013 Å² total; per-residue (Å²): 126,62,57,89,78,72,49,76,67,40,57,33,33,46,90,53,102,54,76,40,37,34,63,45,73,85,52,65,48,37,33,33,45,58,74,72,96,53,104,59,96,67,81,47,68,43,53,51,89,62,46,46,70,58,77,80,73,74,77,82,79,83,71,85,72,86,70,75,85,72,78,77,73,70,77,71,74,70,75,76,82,80,78,69,80,74,88,56,96,82,76,75,92,76,92,68,76,78,44,78,46,82,45,73,46,88,90,48,99,50,73,48,82,45,73,46,118

Mean predicted aligned error: 20.1 Å

pLDDT: mean 70.08, std 7.67, range [53.31, 85.81]